Protein AF-A0A7U2I744-F1 (afdb_monomer)

Solvent-accessible surface area (backbone atoms only — not comparable to full-atom values): 8721 Å² total; per-residue (Å²): 137,86,78,82,80,76,87,71,80,80,84,83,91,76,86,83,91,86,74,99,55,99,74,47,62,50,58,22,52,76,66,68,34,60,69,60,46,65,70,56,68,96,82,76,64,58,94,69,30,63,62,49,52,42,53,37,48,50,48,26,38,76,68,37,34,29,69,57,41,44,51,42,48,75,70,63,52,71,59,82,50,38,71,35,99,47,69,86,40,93,86,32,41,33,54,60,35,46,17,29,64,67,67,14,58,57,28,42,53,43,45,51,75,71,66,57,80,58,86,93,44,59,24,65,59,36,13,56,75,69,66,35,65,68,54,43,47,58,52,65,77,73,110

Mean predicted aligned error: 11.61 Å

Secondary structure (DSSP, 8-state):
-PPPPP-PPPS---S-----SS--HHHHHHTT-HHHHHHS-TT---TTHHHHHHHHHHHHHHTT-HHHHHHHHHTT--TT--SSSSTTSTT---HHHHHHHTT-HHHHHHHHHTT---TTSSHHHHHHHTT-HHHHHHHHTT-

Radius of gyration: 18.54 Å; Cα contacts (8 Å, |Δi|>4): 159; chains: 1; bounding box: 66×26×39 Å

Sequence (143 aa):
MFLPHGNTPHPDYVGGIIGTQNNTIQQAAANDDLAKVCEFPDGRVDIDSRHQVKAVLYQAICDDSSTMVRLLLFRGADNSLRDGWDPDWPDSFTAVENAARLSARATMQELLAHGVNVEDSNAVYFAASESDAEMLKLLFDNT

Organism: Phaeosphaeria nodorum (strain SN15 / ATCC MYA-4574 / FGSC 10173) (NCBI:txid321614)

InterPro domains:
  IPR036770 Ankyrin repeat-containing domain superfamily [G3DSA:1.25.40.20] (19-143)
  IPR036770 Ankyrin repeat-containing domain superfamily [SSF48403] (22-142)

Foldseek 3Di:
DDDDDDPDPDDDPDDDPDDPDCQDLQSCLLVVVLVSVVPDDLPPQPPCNLLSLLNSLLSCLLVLVLVSNLSSVVSVNDQQDWNDPDSPPPPTFGSLLSNLLNVSPSNNLSCLVSPPDCPPHCSCVNNVVVVPPVSNVSVVVRD

pLDDT: mean 73.4, std 19.6, range [30.42, 95.44]

Nearest PDB structures (foldseek):
  8zq3-assembly1_B  TM=8.377E-01  e=9.996E-03  Homo sapiens
  4oav-assembly1_D  TM=6.569E-01  e=1.051E-01  Homo sapiens
  4oav-assembly1_B  TM=4.204E-01  e=1.222E-01  Homo sapiens
  6w2t-assembly1_1  TM=3.390E-01  e=9.051E+00  Oryctolagus cuniculus

Structure (mmCIF, N/CA/C/O backbone):
data_AF-A0A7U2I744-F1
#
_entry.id   AF-A0A7U2I744-F1
#
loop_
_atom_site.group_PDB
_atom_site.id
_atom_site.type_symbol
_atom_site.label_atom_id
_atom_site.label_alt_id
_atom_site.label_comp_id
_atom_site.label_asym_id
_atom_site.label_entity_id
_atom_site.label_seq_id
_atom_site.pdbx_PDB_ins_code
_atom_site.Cartn_x
_atom_site.Cartn_y
_atom_site.Cartn_z
_atom_site.occupancy
_atom_site.B_iso_or_equiv
_atom_site.auth_seq_id
_atom_site.auth_comp_id
_atom_site.auth_asym_id
_atom_site.auth_atom_id
_atom_site.pdbx_PDB_model_num
ATOM 1 N N . MET A 1 1 ? 50.870 -10.806 11.964 1.00 34.78 1 MET A N 1
ATOM 2 C CA . MET A 1 1 ? 51.284 -10.108 10.730 1.00 34.78 1 MET A CA 1
ATOM 3 C C . MET A 1 1 ? 50.139 -10.268 9.747 1.00 34.78 1 MET A C 1
ATOM 5 O O . MET A 1 1 ? 49.951 -11.354 9.222 1.00 34.78 1 MET A O 1
ATOM 9 N N . PHE A 1 2 ? 49.282 -9.251 9.664 1.00 37.22 2 PHE A N 1
ATOM 10 C CA . PHE A 1 2 ? 48.092 -9.245 8.813 1.00 37.22 2 PHE A CA 1
ATOM 11 C C . PHE A 1 2 ? 48.517 -8.980 7.364 1.00 37.22 2 PHE A C 1
ATOM 13 O O . PHE A 1 2 ? 49.246 -8.022 7.113 1.00 37.22 2 PHE A O 1
ATOM 20 N N . LEU A 1 3 ? 48.088 -9.828 6.431 1.00 40.38 3 LEU A N 1
ATOM 21 C CA . LEU A 1 3 ? 48.150 -9.540 4.998 1.00 40.38 3 LEU A CA 1
ATOM 22 C C . LEU A 1 3 ? 46.882 -8.750 4.621 1.00 40.38 3 LEU A C 1
ATOM 24 O O . LEU A 1 3 ? 45.801 -9.127 5.077 1.00 40.38 3 LEU A O 1
ATOM 28 N N . PRO A 1 4 ? 46.969 -7.670 3.826 1.00 41.06 4 PRO A N 1
ATOM 29 C CA . PRO A 1 4 ? 45.790 -6.948 3.372 1.00 41.06 4 PRO A CA 1
ATOM 30 C C . PRO A 1 4 ? 45.103 -7.756 2.265 1.00 41.06 4 PRO A C 1
ATOM 32 O O . PRO A 1 4 ? 45.709 -8.051 1.234 1.00 41.06 4 PRO A O 1
ATOM 35 N N . HIS A 1 5 ? 43.837 -8.124 2.470 1.00 40.50 5 HIS A N 1
ATOM 36 C CA . HIS A 1 5 ? 43.014 -8.665 1.395 1.00 40.50 5 HIS A CA 1
ATOM 37 C C . HIS A 1 5 ? 42.748 -7.553 0.381 1.00 40.50 5 HIS A C 1
ATOM 39 O O . HIS A 1 5 ? 42.194 -6.505 0.709 1.00 40.50 5 HIS A O 1
ATOM 45 N N . GLY A 1 6 ? 43.232 -7.779 -0.839 1.00 35.59 6 GLY A N 1
ATOM 46 C CA . GLY A 1 6 ? 43.092 -6.869 -1.959 1.00 35.59 6 GLY A CA 1
ATOM 47 C C . GLY A 1 6 ? 41.627 -6.580 -2.255 1.00 35.59 6 GLY A C 1
ATOM 48 O O . GLY A 1 6 ? 40.838 -7.485 -2.516 1.00 35.59 6 GLY A O 1
ATOM 49 N N . ASN A 1 7 ? 41.308 -5.290 -2.246 1.00 45.75 7 ASN A N 1
ATOM 50 C CA . ASN A 1 7 ? 40.171 -4.709 -2.933 1.00 45.75 7 ASN A CA 1
ATOM 51 C C . ASN A 1 7 ? 40.273 -5.086 -4.420 1.00 45.75 7 ASN A C 1
ATOM 53 O O . ASN A 1 7 ? 41.019 -4.460 -5.174 1.00 45.75 7 ASN A O 1
ATOM 57 N N . THR A 1 8 ? 39.597 -6.161 -4.820 1.00 39.91 8 THR A N 1
ATOM 58 C CA . THR A 1 8 ? 39.393 -6.476 -6.232 1.00 39.91 8 THR A CA 1
ATOM 59 C C . THR A 1 8 ? 38.152 -5.701 -6.674 1.00 39.91 8 THR A C 1
ATOM 61 O O . THR A 1 8 ? 37.081 -5.912 -6.107 1.00 39.91 8 THR A O 1
ATOM 64 N N . PRO A 1 9 ? 38.269 -4.744 -7.612 1.00 34.09 9 PRO A N 1
ATOM 65 C CA . PRO A 1 9 ? 37.098 -4.078 -8.156 1.00 34.09 9 PRO A CA 1
ATOM 66 C C . PRO A 1 9 ? 36.256 -5.123 -8.893 1.00 34.09 9 PRO A C 1
ATOM 68 O O . PRO A 1 9 ? 36.766 -5.826 -9.768 1.00 34.09 9 PRO A O 1
ATOM 71 N N . HIS A 1 10 ? 34.985 -5.245 -8.506 1.00 30.42 10 HIS A N 1
ATOM 72 C CA . HIS A 1 10 ? 34.015 -6.068 -9.220 1.00 30.42 10 HIS A CA 1
ATOM 73 C C . HIS A 1 10 ? 33.928 -5.561 -10.672 1.00 30.42 10 HIS A C 1
ATOM 75 O O . HIS A 1 10 ? 33.702 -4.363 -10.875 1.00 30.42 10 HIS A O 1
ATOM 81 N N . PRO A 1 11 ? 34.157 -6.419 -11.679 1.00 39.03 11 PRO A N 1
ATOM 82 C CA . PRO A 1 11 ? 34.083 -6.021 -13.075 1.00 39.03 11 PRO A CA 1
ATOM 83 C C . PRO A 1 11 ? 32.616 -5.838 -13.488 1.00 39.03 11 PRO A C 1
ATOM 85 O O . PRO A 1 11 ? 31.723 -6.426 -12.884 1.00 39.03 11 PRO A O 1
ATOM 88 N N . ASP A 1 12 ? 32.408 -5.013 -14.514 1.00 37.53 12 ASP A N 1
ATOM 89 C CA . ASP A 1 12 ? 31.157 -4.802 -15.268 1.00 37.53 12 ASP A CA 1
ATOM 90 C C . ASP A 1 12 ? 30.328 -3.542 -14.962 1.00 37.53 12 ASP A C 1
ATOM 92 O O . ASP A 1 12 ? 29.146 -3.472 -15.279 1.00 37.53 12 ASP A O 1
ATOM 96 N N . TYR A 1 13 ? 30.978 -2.460 -14.517 1.00 37.69 13 TYR A N 1
ATOM 97 C CA . TYR A 1 13 ? 30.453 -1.098 -14.724 1.00 37.69 13 TYR A CA 1
ATOM 98 C C . TYR A 1 13 ? 31.059 -0.460 -15.986 1.00 37.69 13 TYR A C 1
ATOM 100 O O . TYR A 1 13 ? 31.800 0.520 -15.931 1.00 37.69 13 TYR A O 1
ATOM 108 N N . VAL A 1 14 ? 30.775 -1.043 -17.153 1.00 40.06 14 VAL A N 1
ATOM 109 C CA . VAL A 1 14 ? 31.065 -0.432 -18.462 1.00 40.06 14 VAL A CA 1
ATOM 110 C C . VAL A 1 14 ? 29.893 -0.646 -19.414 1.00 40.06 14 VAL A C 1
ATOM 112 O O . VAL A 1 14 ? 29.835 -1.628 -20.143 1.00 40.06 14 VAL A O 1
ATOM 115 N N . GLY A 1 15 ? 28.965 0.314 -19.443 1.00 32.62 15 GLY A N 1
ATOM 116 C CA . GLY A 1 15 ? 27.965 0.377 -20.508 1.00 32.62 15 GLY A CA 1
ATOM 117 C C . GLY A 1 15 ? 26.716 1.188 -20.183 1.00 32.62 15 GLY A C 1
ATOM 118 O O . GLY A 1 15 ? 25.677 0.607 -19.915 1.00 32.62 15 GLY A O 1
ATOM 119 N N . GLY A 1 16 ? 26.796 2.521 -20.303 1.00 31.84 16 GLY A N 1
ATOM 120 C CA . GLY A 1 16 ? 25.614 3.327 -20.645 1.00 31.84 16 GLY A CA 1
ATOM 121 C C . GLY A 1 16 ? 25.177 4.407 -19.654 1.00 31.84 16 GLY A C 1
ATOM 122 O O . GLY A 1 16 ? 24.035 4.401 -19.214 1.00 31.84 16 GLY A O 1
ATOM 123 N N . ILE A 1 17 ? 26.019 5.408 -19.377 1.00 42.66 17 ILE A N 1
ATOM 124 C CA . ILE A 1 17 ? 25.509 6.719 -18.938 1.00 42.66 17 ILE A CA 1
ATOM 125 C C . ILE A 1 17 ? 25.399 7.608 -20.174 1.00 42.66 17 ILE A C 1
ATOM 127 O O . ILE A 1 17 ? 26.423 8.052 -20.678 1.00 42.66 17 ILE A O 1
ATOM 131 N N . ILE A 1 18 ? 24.175 7.851 -20.653 1.00 38.88 18 ILE A N 1
ATOM 132 C CA . ILE A 1 18 ? 23.614 9.204 -20.848 1.00 38.88 18 ILE A CA 1
ATOM 133 C C . ILE A 1 18 ? 22.152 9.103 -21.285 1.00 38.88 18 ILE A C 1
ATOM 135 O O . ILE A 1 18 ? 21.799 9.149 -22.460 1.00 38.88 18 ILE A O 1
ATOM 139 N N . GLY A 1 19 ? 21.301 9.003 -20.271 1.00 35.19 19 GLY A N 1
ATOM 140 C CA . GLY A 1 19 ? 19.869 9.230 -20.352 1.00 35.19 19 GLY A CA 1
ATOM 141 C C . GLY A 1 19 ? 19.370 9.854 -19.055 1.00 35.19 19 GLY A C 1
ATOM 142 O O . GLY A 1 19 ? 18.415 9.361 -18.477 1.00 35.19 19 GLY A O 1
ATOM 143 N N . THR A 1 20 ? 20.007 10.928 -18.575 1.00 41.31 20 THR A N 1
ATOM 144 C CA . THR A 1 20 ? 19.423 11.846 -17.576 1.00 41.31 20 THR A CA 1
ATOM 145 C C . THR A 1 20 ? 18.282 12.645 -18.216 1.00 41.31 20 THR A C 1
ATOM 147 O O . THR A 1 20 ? 18.318 13.871 -18.299 1.00 41.31 20 THR A O 1
ATOM 150 N N . GLN A 1 21 ? 17.305 11.945 -18.774 1.00 42.53 21 GLN A N 1
ATOM 151 C CA . GLN A 1 21 ? 16.084 12.532 -19.296 1.00 42.53 21 GLN A CA 1
ATOM 152 C C . GLN A 1 21 ? 14.979 12.134 -18.335 1.00 42.53 21 GLN A C 1
ATOM 154 O O . GLN A 1 21 ? 15.003 11.031 -17.800 1.00 42.53 21 GLN A O 1
ATOM 159 N N . ASN A 1 22 ? 14.037 13.042 -18.123 1.00 48.28 22 ASN A N 1
ATOM 160 C CA . ASN A 1 22 ? 12.932 12.967 -17.174 1.00 48.28 22 ASN A CA 1
ATOM 161 C C . ASN A 1 22 ? 11.922 11.811 -17.432 1.00 48.28 22 ASN A C 1
ATOM 163 O O . ASN A 1 22 ? 10.712 12.034 -17.448 1.00 48.28 22 ASN A O 1
ATOM 167 N N . ASN A 1 23 ? 12.381 10.599 -17.742 1.00 56.56 23 ASN A N 1
ATOM 168 C CA . ASN A 1 23 ? 11.638 9.531 -18.415 1.00 56.56 23 ASN A CA 1
ATOM 169 C C . ASN A 1 23 ? 11.805 8.171 -17.720 1.00 56.56 23 ASN A C 1
ATOM 171 O O . ASN A 1 23 ? 11.749 7.138 -18.380 1.00 56.56 23 ASN A O 1
ATOM 175 N N . THR A 1 24 ? 12.024 8.144 -16.407 1.00 70.00 24 THR A N 1
ATOM 176 C CA . THR A 1 24 ? 11.880 6.900 -15.639 1.00 70.00 24 THR A CA 1
ATOM 177 C C . THR A 1 24 ? 10.425 6.733 -15.205 1.00 70.00 24 THR A C 1
ATOM 179 O O . THR A 1 24 ? 9.719 7.720 -14.980 1.00 70.00 24 THR A O 1
ATOM 182 N N . ILE A 1 25 ? 9.972 5.487 -15.049 1.00 70.44 25 ILE A N 1
ATOM 183 C CA . ILE A 1 25 ? 8.636 5.196 -14.510 1.00 70.44 25 ILE A CA 1
ATOM 184 C C . ILE A 1 25 ? 8.457 5.780 -13.097 1.00 70.44 25 ILE A C 1
ATOM 186 O O . ILE A 1 25 ? 7.374 6.237 -12.760 1.00 70.44 25 ILE A O 1
ATOM 190 N N . GLN A 1 26 ? 9.538 5.866 -12.309 1.00 68.31 26 GLN A N 1
ATOM 191 C CA . GLN A 1 26 ? 9.535 6.477 -10.977 1.00 68.31 26 GLN A CA 1
ATOM 192 C C . GLN A 1 26 ? 9.209 7.964 -11.017 1.00 68.31 26 GLN A C 1
ATOM 194 O O . GLN A 1 26 ? 8.392 8.422 -10.230 1.00 68.31 26 GLN A O 1
ATOM 199 N N . GLN A 1 27 ? 9.815 8.722 -11.930 1.00 69.44 27 GLN A N 1
ATOM 200 C CA . GLN A 1 27 ? 9.521 10.147 -12.026 1.00 69.44 27 GLN A CA 1
ATOM 201 C C . GLN A 1 27 ? 8.124 10.400 -12.596 1.00 69.44 27 GLN A C 1
ATOM 203 O O . GLN A 1 27 ? 7.463 11.340 -12.174 1.00 69.44 27 GLN A O 1
ATOM 208 N N . ALA A 1 28 ? 7.662 9.559 -13.527 1.00 73.69 28 ALA A N 1
ATOM 209 C CA . ALA A 1 28 ? 6.280 9.607 -13.992 1.00 73.69 28 ALA A CA 1
ATOM 210 C C . ALA A 1 28 ? 5.306 9.352 -12.831 1.00 73.69 28 ALA A C 1
ATOM 212 O O . ALA A 1 28 ? 4.404 10.150 -12.613 1.00 73.69 28 ALA A O 1
ATOM 213 N N . ALA A 1 29 ? 5.544 8.314 -12.028 1.00 71.12 29 ALA A N 1
ATOM 214 C CA . ALA A 1 29 ? 4.705 7.996 -10.881 1.00 71.12 29 ALA A CA 1
ATOM 215 C C . ALA A 1 29 ? 4.760 9.054 -9.768 1.00 71.12 29 ALA A C 1
ATOM 217 O O . ALA A 1 29 ? 3.719 9.439 -9.256 1.00 71.12 29 ALA A O 1
ATOM 218 N N . ALA A 1 30 ? 5.945 9.585 -9.451 1.00 67.88 30 ALA A N 1
ATOM 219 C CA . ALA A 1 30 ? 6.113 10.671 -8.480 1.00 67.88 30 ALA A CA 1
ATOM 220 C C . ALA A 1 30 ? 5.433 11.981 -8.921 1.00 67.88 30 ALA A C 1
ATOM 222 O O . ALA A 1 30 ? 5.118 12.827 -8.092 1.00 67.88 30 ALA A O 1
ATOM 223 N N . ASN A 1 31 ? 5.210 12.154 -10.226 1.00 75.81 31 ASN A N 1
ATOM 224 C CA . ASN A 1 31 ? 4.449 13.271 -10.783 1.00 75.81 31 ASN A CA 1
ATOM 225 C C . ASN A 1 31 ? 2.959 12.936 -10.986 1.00 75.81 31 ASN A C 1
ATOM 227 O O . ASN A 1 31 ? 2.249 13.746 -11.580 1.00 75.81 31 ASN A O 1
ATOM 231 N N . ASP A 1 32 ? 2.508 11.750 -10.562 1.00 74.62 32 ASP A N 1
ATOM 232 C CA . ASP A 1 32 ? 1.174 11.195 -10.829 1.00 74.62 32 ASP A CA 1
ATOM 233 C C . ASP A 1 32 ? 0.801 11.185 -12.333 1.00 74.62 32 ASP A C 1
ATOM 235 O O . ASP A 1 32 ? -0.357 11.281 -12.739 1.00 74.62 32 ASP A O 1
ATOM 239 N N . ASP A 1 33 ? 1.809 11.066 -13.203 1.00 79.12 33 ASP A N 1
ATOM 240 C CA . ASP A 1 33 ? 1.671 11.071 -14.660 1.00 79.12 33 ASP A CA 1
ATOM 241 C C . ASP A 1 33 ? 1.292 9.672 -15.168 1.00 79.12 33 ASP A C 1
ATOM 243 O O . ASP A 1 33 ? 2.103 8.916 -15.717 1.00 79.12 33 ASP A O 1
ATOM 247 N N . LEU A 1 34 ? 0.023 9.319 -14.957 1.00 75.31 34 LEU A N 1
ATOM 248 C CA . LEU A 1 34 ? -0.569 8.032 -15.341 1.00 75.31 34 LEU A CA 1
ATOM 249 C C . LEU A 1 34 ? -0.382 7.718 -16.831 1.00 75.31 34 LEU A C 1
ATOM 251 O O . LEU A 1 34 ? -0.137 6.566 -17.198 1.00 75.31 34 LEU A O 1
ATOM 255 N N . ALA A 1 35 ? -0.497 8.733 -17.694 1.00 75.25 35 ALA A N 1
ATOM 256 C CA . ALA A 1 35 ? -0.359 8.577 -19.139 1.00 75.25 35 ALA A CA 1
ATOM 257 C C . ALA A 1 35 ? 1.056 8.118 -19.488 1.00 75.25 35 ALA A C 1
ATOM 259 O O . ALA A 1 35 ? 1.236 7.140 -20.214 1.00 75.25 35 ALA A O 1
ATOM 260 N N . LYS A 1 36 ? 2.055 8.759 -18.883 1.00 72.38 36 LYS A N 1
ATOM 261 C CA . LYS A 1 36 ? 3.453 8.401 -19.078 1.00 72.38 36 LYS A CA 1
ATOM 262 C C . LYS A 1 36 ? 3.795 7.046 -18.471 1.00 72.38 36 LYS A C 1
ATOM 264 O O . LYS A 1 36 ? 4.507 6.279 -19.109 1.00 72.38 36 LYS A O 1
ATOM 269 N N . VAL A 1 37 ? 3.240 6.693 -17.306 1.00 69.44 37 VAL A N 1
ATOM 270 C CA . VAL A 1 37 ? 3.357 5.330 -16.746 1.00 69.44 37 VAL A CA 1
ATOM 271 C C . VAL A 1 37 ? 2.792 4.286 -17.720 1.00 69.44 37 VAL A C 1
ATOM 273 O O . VAL A 1 37 ? 3.380 3.218 -17.881 1.00 69.44 37 VAL A O 1
ATOM 276 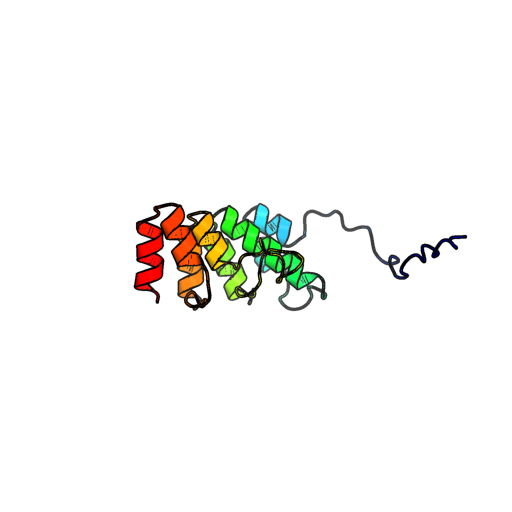N N . CYS A 1 38 ? 1.709 4.605 -18.437 1.00 67.69 38 CYS A N 1
ATOM 277 C CA . CYS A 1 38 ? 1.107 3.698 -19.414 1.00 67.69 38 CYS A CA 1
ATOM 278 C C . CYS A 1 38 ? 1.930 3.493 -20.697 1.00 67.69 38 CYS A C 1
ATOM 280 O O . CYS A 1 38 ? 1.769 2.455 -21.347 1.00 67.69 38 CYS A O 1
ATOM 282 N N . GLU A 1 39 ? 2.776 4.451 -21.075 1.00 70.94 39 GLU A N 1
ATOM 283 C CA . GLU A 1 39 ? 3.621 4.374 -22.274 1.00 70.94 39 GLU A CA 1
ATOM 284 C C . GLU A 1 39 ? 4.806 3.406 -22.114 1.00 70.94 39 GLU A C 1
ATOM 286 O O . GLU A 1 39 ? 5.373 2.957 -23.116 1.00 70.94 39 GLU A O 1
ATOM 291 N N . PHE A 1 40 ? 5.174 3.035 -20.881 1.00 64.75 40 PHE A N 1
ATOM 292 C CA . PHE A 1 40 ? 6.243 2.065 -20.646 1.00 64.75 40 PHE A CA 1
ATOM 293 C C . PHE A 1 40 ? 5.766 0.627 -20.957 1.00 64.75 40 PHE A C 1
ATOM 295 O O . PHE A 1 40 ? 4.719 0.201 -20.463 1.00 64.75 40 PHE A O 1
ATOM 302 N N . PRO A 1 41 ? 6.504 -0.146 -21.782 1.00 59.69 41 PRO A N 1
ATOM 303 C CA . PRO A 1 41 ? 6.125 -1.512 -22.141 1.00 59.69 41 PRO A CA 1
ATOM 304 C C . PRO A 1 41 ? 6.393 -2.520 -21.010 1.00 59.69 41 PRO A C 1
ATOM 306 O O . PRO A 1 41 ? 7.493 -2.553 -20.455 1.00 59.69 41 PRO A O 1
ATOM 309 N N . ASP A 1 42 ? 5.431 -3.422 -20.783 1.00 54.69 42 ASP A N 1
ATOM 310 C CA . ASP A 1 42 ? 5.348 -4.409 -19.680 1.00 54.69 42 ASP A CA 1
ATOM 311 C C . ASP A 1 42 ? 6.479 -5.464 -19.613 1.00 54.69 42 ASP A C 1
ATOM 313 O O . ASP A 1 42 ? 6.439 -6.376 -18.796 1.00 54.69 42 ASP A O 1
ATOM 317 N N . GLY A 1 43 ? 7.509 -5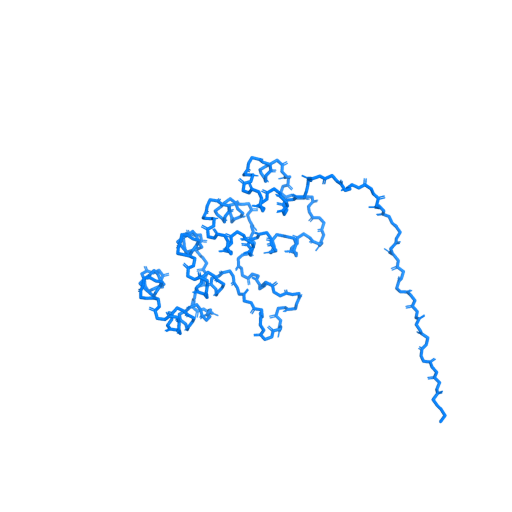.377 -20.463 1.00 46.34 43 GLY A N 1
ATOM 318 C CA . GLY A 1 43 ? 8.511 -6.441 -20.624 1.00 46.34 43 GLY A CA 1
ATOM 319 C C . GLY A 1 43 ? 9.936 -5.994 -20.951 1.00 46.34 43 GLY A C 1
ATOM 320 O O . GLY A 1 43 ? 10.740 -6.817 -21.382 1.00 46.34 43 GLY A O 1
ATOM 321 N N . ARG A 1 44 ? 10.277 -4.710 -20.789 1.00 41.34 44 ARG A N 1
ATOM 322 C CA 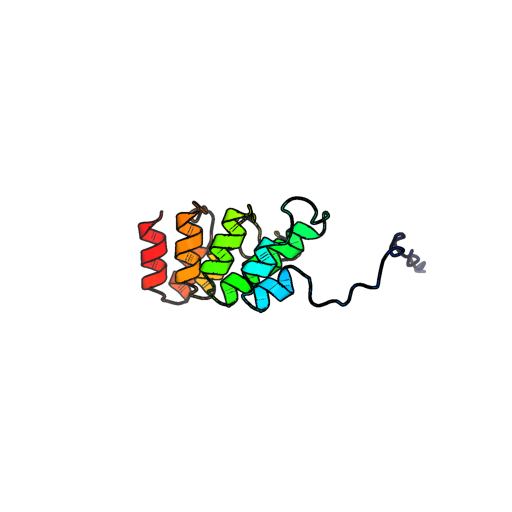. ARG A 1 44 ? 11.649 -4.190 -21.003 1.00 41.34 44 ARG A CA 1
ATOM 323 C C . ARG A 1 44 ? 12.239 -3.502 -19.779 1.00 41.34 44 ARG A C 1
ATOM 325 O O . ARG A 1 44 ? 13.131 -2.669 -19.909 1.00 41.34 44 ARG A O 1
ATOM 332 N N . VAL A 1 45 ? 11.757 -3.841 -18.595 1.00 47.38 45 VAL A N 1
ATOM 333 C CA . VAL A 1 45 ? 12.404 -3.397 -17.369 1.00 47.38 45 VAL A CA 1
ATOM 334 C C . VAL A 1 45 ? 13.324 -4.560 -16.966 1.00 47.38 45 VAL A C 1
ATOM 336 O O . VAL A 1 45 ? 12.877 -5.590 -16.459 1.00 47.38 45 VAL A O 1
ATOM 339 N N . ASP A 1 46 ? 14.600 -4.425 -17.340 1.00 39.81 46 ASP A N 1
ATOM 340 C CA . ASP A 1 46 ? 15.722 -5.325 -17.022 1.00 39.81 46 ASP A CA 1
ATOM 341 C C . ASP A 1 46 ? 15.801 -5.590 -15.513 1.00 39.81 46 ASP A C 1
ATOM 343 O O . ASP A 1 46 ? 15.280 -4.785 -14.766 1.00 39.81 46 ASP A O 1
ATOM 347 N N . ILE A 1 47 ? 16.428 -6.674 -15.059 1.00 37.78 47 ILE A N 1
ATOM 348 C CA . ILE A 1 47 ? 16.355 -7.323 -13.728 1.00 37.78 47 ILE A CA 1
ATOM 349 C C . ILE A 1 47 ? 16.501 -6.408 -12.475 1.00 37.78 47 ILE A C 1
ATOM 351 O O . ILE A 1 47 ? 16.159 -6.829 -11.369 1.00 37.78 47 ILE A O 1
ATOM 355 N N . ASP A 1 48 ? 16.903 -5.150 -12.671 1.00 48.03 48 ASP A N 1
ATOM 356 C CA . ASP A 1 48 ? 16.807 -3.969 -11.785 1.00 48.03 48 ASP A CA 1
ATOM 357 C C . ASP A 1 48 ? 15.360 -3.403 -11.637 1.00 48.03 48 ASP A C 1
ATOM 359 O O . ASP A 1 48 ? 15.051 -2.486 -10.875 1.00 48.03 48 ASP A O 1
ATOM 363 N N . SER A 1 49 ? 14.423 -3.976 -12.382 1.00 55.75 49 SER A N 1
ATOM 364 C CA . SER A 1 49 ? 13.036 -3.568 -12.575 1.00 55.75 49 SER A CA 1
ATOM 365 C C . SER A 1 49 ? 12.129 -3.863 -11.417 1.00 55.75 49 SER A C 1
ATOM 367 O O . SER A 1 49 ? 11.221 -3.088 -11.132 1.00 55.75 49 SER A O 1
ATOM 369 N N . ARG A 1 50 ? 12.372 -4.978 -10.731 1.00 55.41 50 ARG A N 1
ATOM 370 C CA . ARG A 1 50 ? 11.618 -5.321 -9.529 1.00 55.41 50 ARG A CA 1
ATOM 371 C C . ARG A 1 50 ? 11.882 -4.299 -8.433 1.00 55.41 50 ARG A C 1
ATOM 373 O O . ARG A 1 50 ? 10.930 -3.863 -7.804 1.00 55.41 50 ARG A O 1
ATOM 380 N N . HIS A 1 51 ? 13.126 -3.846 -8.256 1.00 61.97 51 HIS A N 1
ATOM 381 C CA . HIS A 1 51 ? 13.430 -2.760 -7.318 1.00 61.97 51 HIS A CA 1
ATOM 382 C C . HIS A 1 51 ? 12.781 -1.436 -7.7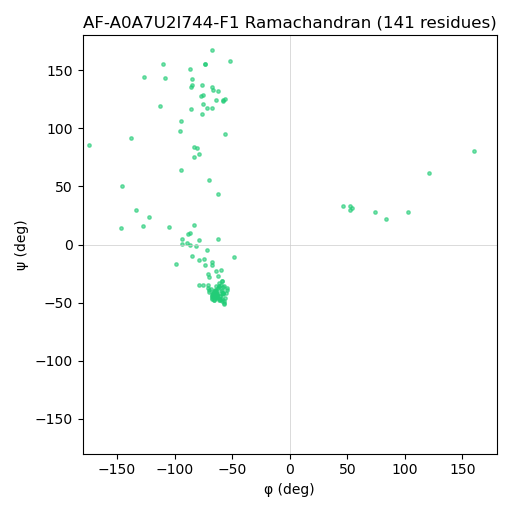37 1.00 61.97 51 HIS A C 1
ATOM 384 O O . HIS A 1 51 ? 12.217 -0.748 -6.890 1.00 61.97 51 HIS A O 1
ATOM 390 N N . GLN A 1 52 ? 12.780 -1.108 -9.033 1.00 65.19 52 GLN A N 1
ATOM 391 C CA . GLN A 1 52 ? 12.124 0.108 -9.525 1.00 65.19 52 GLN A CA 1
ATOM 392 C C . GLN A 1 52 ? 10.602 0.072 -9.338 1.00 65.19 52 GLN A C 1
ATOM 394 O O . GLN A 1 52 ? 10.036 1.022 -8.808 1.00 65.19 52 GLN A O 1
ATOM 399 N N . VAL A 1 53 ? 9.934 -1.023 -9.708 1.00 66.94 53 VAL A N 1
ATOM 400 C CA . VAL A 1 53 ? 8.478 -1.181 -9.549 1.00 66.94 53 VAL A CA 1
ATOM 401 C C . VAL A 1 53 ? 8.082 -1.193 -8.070 1.00 66.94 53 VAL A C 1
ATOM 403 O O . VAL A 1 53 ? 7.099 -0.548 -7.714 1.00 66.9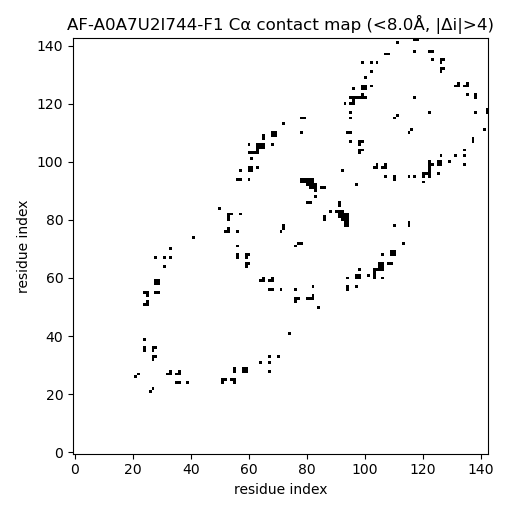4 53 VAL A O 1
ATOM 406 N N . LYS A 1 54 ? 8.871 -1.832 -7.193 1.00 72.81 54 LYS A N 1
ATOM 407 C CA . LYS A 1 54 ? 8.691 -1.741 -5.732 1.00 72.81 54 LYS A CA 1
ATOM 408 C C . LYS A 1 54 ? 8.753 -0.299 -5.240 1.00 72.81 54 LYS A C 1
ATOM 410 O O . LYS A 1 54 ? 7.855 0.136 -4.532 1.00 72.81 54 LYS A O 1
ATOM 415 N N . ALA A 1 55 ? 9.799 0.437 -5.621 1.00 76.44 55 ALA A N 1
ATOM 416 C CA . ALA A 1 55 ? 9.985 1.824 -5.200 1.00 76.44 55 ALA A CA 1
ATOM 417 C C . ALA A 1 55 ? 8.843 2.725 -5.695 1.00 76.44 55 ALA A C 1
ATOM 419 O O . ALA A 1 55 ? 8.396 3.614 -4.975 1.00 76.44 55 ALA A O 1
ATOM 420 N N . VAL A 1 56 ? 8.347 2.468 -6.906 1.00 80.69 56 VAL A N 1
ATOM 421 C CA . VAL A 1 56 ? 7.214 3.182 -7.503 1.00 80.69 56 VAL A CA 1
ATOM 422 C C . VAL A 1 56 ? 5.904 2.880 -6.767 1.00 80.69 56 VAL A C 1
ATOM 424 O O . VAL A 1 56 ? 5.174 3.808 -6.428 1.00 80.69 56 VAL A O 1
ATOM 427 N N . LEU A 1 57 ? 5.617 1.605 -6.484 1.00 83.75 57 LEU A N 1
ATOM 428 C CA . LEU A 1 57 ? 4.431 1.204 -5.724 1.00 83.75 57 LEU A CA 1
ATOM 429 C C . LEU A 1 57 ? 4.474 1.758 -4.296 1.00 83.75 57 LEU A C 1
ATOM 431 O O . LEU A 1 57 ? 3.479 2.296 -3.825 1.00 83.75 57 LEU A O 1
ATOM 435 N N . TYR A 1 58 ? 5.632 1.687 -3.637 1.00 84.81 58 TYR A N 1
ATOM 436 C CA . TYR A 1 58 ? 5.841 2.267 -2.313 1.00 84.81 58 TYR A CA 1
ATOM 437 C C . TYR A 1 58 ? 5.588 3.778 -2.299 1.00 84.81 58 TYR A C 1
ATOM 439 O O . TYR A 1 58 ? 4.850 4.261 -1.448 1.00 84.81 58 TYR A O 1
ATOM 447 N N . GLN A 1 59 ? 6.137 4.523 -3.264 1.00 85.69 59 GLN A N 1
ATOM 448 C CA . GLN A 1 59 ? 5.893 5.963 -3.365 1.00 85.69 59 GLN A CA 1
ATOM 449 C C . GLN A 1 59 ? 4.401 6.269 -3.559 1.00 85.69 59 GLN A C 1
ATOM 451 O O . GLN A 1 59 ? 3.861 7.121 -2.864 1.00 85.69 59 GLN A O 1
ATOM 456 N N . ALA A 1 60 ? 3.713 5.523 -4.429 1.00 88.50 60 ALA A N 1
ATOM 457 C CA . ALA A 1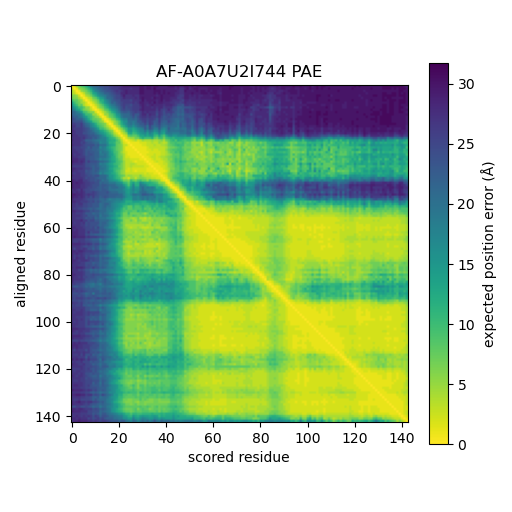 60 ? 2.276 5.690 -4.636 1.00 88.50 60 ALA A CA 1
ATOM 458 C C . ALA A 1 60 ? 1.455 5.427 -3.356 1.00 88.50 60 ALA A C 1
ATOM 460 O O . ALA A 1 60 ? 0.470 6.122 -3.121 1.00 88.50 60 ALA A O 1
ATOM 461 N N . ILE A 1 61 ? 1.877 4.472 -2.516 1.00 90.12 61 ILE A N 1
ATOM 462 C CA . ILE A 1 61 ? 1.277 4.220 -1.194 1.00 90.12 61 ILE A CA 1
ATOM 463 C C . ILE A 1 61 ? 1.545 5.389 -0.237 1.00 90.12 61 ILE A C 1
ATOM 465 O O . ILE A 1 61 ? 0.625 5.830 0.449 1.00 90.12 61 ILE A O 1
ATOM 469 N N . CYS A 1 62 ? 2.775 5.914 -0.204 1.00 88.25 62 CYS A N 1
ATOM 470 C CA . CYS A 1 62 ? 3.124 7.100 0.589 1.00 88.25 62 CYS A CA 1
ATOM 471 C C . CYS A 1 62 ? 2.268 8.319 0.238 1.00 88.25 62 CYS A C 1
ATOM 473 O O . CYS A 1 62 ? 1.912 9.089 1.128 1.00 88.25 62 CYS A O 1
ATOM 475 N N . ASP A 1 63 ? 1.916 8.464 -1.037 1.00 89.12 63 ASP A N 1
ATOM 476 C CA . ASP A 1 63 ? 1.097 9.567 -1.538 1.00 89.12 63 ASP A CA 1
ATOM 477 C C . ASP A 1 63 ? -0.421 9.288 -1.430 1.00 89.12 63 ASP A C 1
ATOM 479 O O . ASP A 1 63 ? -1.230 10.125 -1.827 1.00 89.12 63 ASP A O 1
ATOM 483 N N . ASP A 1 64 ? -0.817 8.114 -0.916 1.00 92.38 64 ASP A N 1
ATOM 484 C CA . ASP A 1 64 ? -2.178 7.551 -0.950 1.00 92.38 64 ASP A CA 1
ATOM 485 C C . ASP A 1 64 ? -2.848 7.645 -2.342 1.00 92.38 64 ASP A C 1
ATOM 487 O O . ASP A 1 64 ? -4.065 7.821 -2.473 1.00 92.38 64 ASP A O 1
ATOM 491 N N . SER A 1 65 ? -2.050 7.539 -3.414 1.00 93.25 65 SER A N 1
ATOM 492 C CA . SER A 1 65 ? -2.528 7.628 -4.798 1.00 93.25 65 SER A CA 1
ATOM 493 C C . SER A 1 65 ? -3.125 6.294 -5.244 1.00 93.25 65 SER A C 1
ATOM 495 O O . SER A 1 65 ? -2.491 5.479 -5.923 1.00 93.25 65 SER A O 1
ATOM 497 N N . SER A 1 66 ? -4.394 6.079 -4.896 1.00 91.88 66 SER A N 1
ATOM 498 C CA . SER A 1 66 ? -5.159 4.885 -5.283 1.00 91.88 66 SER A CA 1
ATOM 499 C C . SER A 1 66 ? -5.163 4.640 -6.796 1.00 91.88 66 SER A C 1
ATOM 501 O O . SER A 1 66 ? -5.048 3.500 -7.243 1.00 91.88 66 SER A O 1
ATOM 503 N N . THR A 1 67 ? -5.221 5.699 -7.608 1.00 91.12 67 THR A N 1
ATOM 504 C CA . THR A 1 67 ? -5.219 5.574 -9.075 1.00 91.12 67 THR A CA 1
ATOM 505 C C . THR A 1 67 ? -3.887 5.032 -9.591 1.00 91.12 67 THR A C 1
ATOM 507 O O . THR A 1 67 ? -3.876 4.145 -10.448 1.00 91.12 67 THR A O 1
ATOM 510 N N . MET A 1 68 ? -2.767 5.521 -9.049 1.00 86.69 68 MET A N 1
ATOM 511 C CA . MET A 1 68 ? -1.438 5.034 -9.412 1.00 86.69 68 MET A CA 1
ATOM 512 C C . MET A 1 68 ? -1.232 3.596 -8.930 1.00 86.69 68 MET A C 1
ATOM 514 O O . MET A 1 68 ? -0.786 2.751 -9.702 1.00 86.69 68 MET A O 1
ATOM 518 N N . VAL A 1 69 ? -1.634 3.282 -7.695 1.00 88.94 69 VAL A N 1
ATOM 519 C CA . VAL A 1 69 ? -1.585 1.917 -7.147 1.00 88.94 69 VAL A CA 1
ATOM 520 C C . VAL A 1 69 ? -2.383 0.953 -8.021 1.00 88.94 69 VAL A C 1
ATOM 522 O O . VAL A 1 69 ? -1.843 -0.059 -8.463 1.00 88.94 69 VAL A O 1
ATOM 525 N N . ARG A 1 70 ? -3.634 1.288 -8.352 1.00 89.44 70 ARG A N 1
ATOM 526 C CA . ARG A 1 70 ? -4.486 0.492 -9.247 1.00 89.44 70 ARG A CA 1
ATOM 527 C C . ARG A 1 70 ? -3.820 0.267 -10.603 1.00 89.44 70 ARG A C 1
ATOM 529 O O . ARG A 1 70 ? -3.822 -0.857 -11.103 1.00 89.44 70 ARG A O 1
ATOM 536 N N . LEU A 1 71 ? -3.244 1.313 -11.201 1.00 84.81 71 LEU A N 1
ATOM 537 C CA . LEU A 1 71 ? -2.543 1.205 -12.481 1.00 84.81 71 LEU A CA 1
ATOM 538 C C . LEU A 1 71 ? -1.353 0.241 -12.385 1.00 84.81 71 LEU A C 1
ATOM 540 O O . LEU A 1 71 ? -1.204 -0.632 -13.238 1.00 84.81 71 LEU A O 1
ATOM 544 N N . LEU A 1 72 ? -0.534 0.365 -11.342 1.00 84.06 72 LEU A N 1
ATOM 545 C CA . LEU A 1 72 ? 0.633 -0.491 -11.126 1.00 84.06 72 LEU A CA 1
ATOM 546 C C . LEU A 1 72 ? 0.226 -1.952 -10.896 1.00 84.06 72 LEU A C 1
ATOM 548 O O . LEU A 1 72 ? 0.791 -2.847 -11.524 1.00 84.06 72 LEU A O 1
ATOM 552 N N . LEU A 1 73 ? -0.787 -2.202 -10.064 1.00 82.81 73 LEU A N 1
ATOM 553 C CA . LEU A 1 73 ? -1.314 -3.548 -9.813 1.00 82.81 73 LEU A CA 1
ATOM 554 C C . LEU A 1 73 ? -1.908 -4.168 -11.084 1.00 82.81 73 LEU A C 1
ATOM 556 O O . LEU A 1 73 ? -1.647 -5.333 -11.379 1.00 82.81 73 LEU A O 1
ATOM 560 N N . PHE A 1 74 ? -2.648 -3.393 -11.885 1.00 82.88 74 PHE A N 1
ATOM 561 C CA . PHE A 1 74 ? -3.175 -3.846 -13.178 1.00 82.88 74 PHE A CA 1
ATOM 562 C C . PHE A 1 74 ? -2.062 -4.230 -14.164 1.00 82.88 74 PHE A C 1
ATOM 564 O O . PHE A 1 74 ? -2.221 -5.158 -14.955 1.00 82.88 74 PHE A O 1
ATOM 571 N N . ARG A 1 75 ? -0.916 -3.547 -14.092 1.00 75.31 75 ARG A N 1
ATOM 572 C CA . ARG A 1 75 ? 0.291 -3.842 -14.878 1.00 75.31 75 ARG A CA 1
ATOM 573 C C . ARG A 1 75 ? 1.114 -5.013 -14.324 1.00 75.31 75 ARG A C 1
ATOM 575 O O . ARG A 1 75 ? 2.170 -5.323 -14.867 1.00 75.31 75 ARG A O 1
ATOM 582 N N . GLY A 1 76 ? 0.633 -5.685 -13.278 1.00 75.50 76 GLY A N 1
ATOM 583 C CA . GLY A 1 76 ? 1.284 -6.854 -12.692 1.00 75.50 76 GLY A CA 1
ATOM 584 C C . GLY A 1 76 ? 2.379 -6.516 -11.684 1.00 75.50 76 GLY A C 1
ATOM 585 O O . GLY A 1 76 ? 3.255 -7.349 -11.454 1.00 75.50 76 GLY A O 1
ATOM 586 N N . ALA A 1 77 ? 2.361 -5.316 -11.089 1.00 77.44 77 ALA A N 1
ATOM 587 C CA . ALA A 1 77 ? 3.228 -5.020 -9.955 1.00 77.44 77 ALA A CA 1
ATOM 588 C C . ALA A 1 77 ? 2.983 -6.040 -8.833 1.00 77.44 77 ALA A C 1
ATOM 590 O O . ALA A 1 77 ? 1.854 -6.237 -8.383 1.00 77.44 77 ALA A O 1
ATOM 591 N N . ASP A 1 78 ? 4.056 -6.690 -8.392 1.00 75.38 78 ASP A N 1
ATOM 592 C CA . ASP A 1 78 ? 4.002 -7.686 -7.330 1.00 75.38 78 ASP A CA 1
ATOM 593 C C . ASP A 1 78 ? 3.868 -6.984 -5.969 1.00 75.38 78 ASP A C 1
ATOM 595 O O . ASP A 1 78 ? 4.762 -6.270 -5.511 1.00 75.38 78 ASP A O 1
ATOM 599 N N . ASN A 1 79 ? 2.706 -7.175 -5.351 1.00 74.50 79 ASN A N 1
ATOM 600 C CA . ASN A 1 79 ? 2.299 -6.570 -4.083 1.00 74.50 79 ASN A CA 1
ATOM 601 C C . ASN A 1 79 ? 2.789 -7.340 -2.843 1.00 74.50 79 ASN A C 1
ATOM 603 O O . ASN A 1 79 ? 2.703 -6.816 -1.730 1.00 74.50 79 ASN A O 1
ATOM 607 N N . SER A 1 80 ? 3.328 -8.549 -3.032 1.00 75.25 80 SER A N 1
ATOM 608 C CA . SER A 1 80 ? 3.937 -9.349 -1.962 1.00 75.25 80 SER A CA 1
ATOM 609 C C . SER A 1 80 ? 5.347 -8.870 -1.617 1.00 75.25 80 SER A C 1
ATOM 611 O O . SER A 1 80 ? 5.926 -9.235 -0.591 1.00 75.25 80 SER A O 1
ATOM 613 N N . LEU A 1 81 ? 5.911 -8.027 -2.482 1.00 71.25 81 LEU A N 1
ATOM 614 C CA . LEU A 1 81 ? 7.247 -7.502 -2.330 1.00 71.25 81 LEU A CA 1
ATOM 615 C C . LEU A 1 81 ? 7.344 -6.561 -1.133 1.00 71.25 81 LEU A C 1
ATOM 617 O O . LEU A 1 81 ? 6.533 -5.654 -0.953 1.00 71.25 81 LEU A O 1
ATOM 621 N N . ARG A 1 82 ? 8.414 -6.750 -0.361 1.00 78.44 82 ARG A N 1
ATOM 622 C CA . ARG A 1 82 ? 8.792 -5.830 0.706 1.00 78.44 82 ARG A CA 1
ATOM 623 C C . ARG A 1 82 ? 9.623 -4.668 0.145 1.00 78.44 82 ARG A C 1
ATOM 625 O O . ARG A 1 82 ? 10.410 -4.875 -0.791 1.00 78.44 82 ARG A O 1
ATOM 632 N N . ASP A 1 83 ? 9.404 -3.474 0.690 1.00 73.00 83 ASP A N 1
ATOM 633 C CA . ASP A 1 83 ? 9.987 -2.176 0.291 1.00 73.00 83 ASP A CA 1
ATOM 634 C C . ASP A 1 83 ? 11.505 -2.032 0.546 1.00 73.00 83 ASP A C 1
ATOM 636 O O . ASP A 1 83 ? 12.154 -1.159 -0.032 1.00 73.00 83 ASP A O 1
ATOM 640 N N . GLY A 1 84 ? 12.092 -2.916 1.353 1.00 66.88 84 GLY A N 1
ATOM 641 C CA . GLY A 1 84 ? 13.526 -2.973 1.630 1.00 66.88 84 GLY A CA 1
ATOM 642 C C . GLY A 1 84 ? 14.375 -3.531 0.479 1.00 66.88 84 GLY A C 1
ATOM 643 O O . GLY A 1 84 ? 13.919 -4.321 -0.354 1.00 66.88 84 GLY A O 1
ATOM 644 N N . TRP A 1 85 ? 15.657 -3.140 0.457 1.00 63.97 85 TRP A N 1
ATOM 645 C CA . TRP A 1 85 ? 16.671 -3.746 -0.423 1.00 63.97 85 TRP A CA 1
ATOM 646 C C . TRP A 1 85 ? 16.854 -5.239 -0.123 1.00 63.97 85 TRP A C 1
ATOM 648 O O . TRP A 1 85 ? 17.021 -6.042 -1.038 1.00 63.97 85 TRP A O 1
ATOM 658 N N . ASP A 1 86 ? 16.769 -5.592 1.159 1.00 65.69 86 ASP A N 1
ATOM 659 C CA . ASP A 1 86 ? 16.769 -6.957 1.662 1.00 65.69 86 ASP A CA 1
ATOM 660 C C . ASP A 1 86 ? 15.378 -7.260 2.259 1.00 65.69 86 ASP A C 1
ATOM 662 O O . ASP A 1 86 ? 14.952 -6.548 3.172 1.00 65.69 86 ASP A O 1
ATOM 666 N N . PRO A 1 87 ? 14.633 -8.250 1.732 1.00 63.41 87 PRO A N 1
ATOM 667 C CA . PRO A 1 87 ? 13.323 -8.632 2.259 1.00 63.41 87 PRO A CA 1
ATOM 668 C C . PRO A 1 87 ? 13.386 -9.270 3.655 1.00 63.41 87 PRO A C 1
ATOM 670 O O . PRO A 1 87 ? 12.361 -9.323 4.331 1.00 63.41 87 PRO A O 1
ATOM 673 N N . ASP A 1 88 ? 14.555 -9.736 4.095 1.00 67.81 88 ASP A N 1
ATOM 674 C CA . ASP A 1 88 ? 14.760 -10.247 5.453 1.00 67.81 88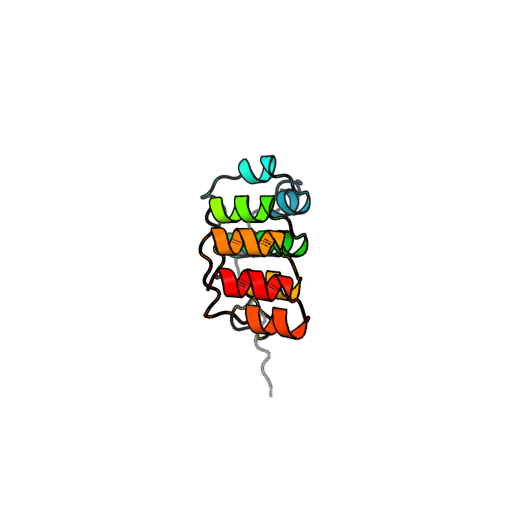 ASP A CA 1
ATOM 675 C C . ASP A 1 88 ? 15.178 -9.126 6.424 1.00 67.81 88 ASP A C 1
ATOM 677 O O . ASP A 1 88 ? 15.402 -9.368 7.615 1.00 67.81 88 ASP A O 1
ATOM 681 N N . TRP A 1 89 ? 15.275 -7.878 5.940 1.00 74.31 89 TRP A N 1
ATOM 682 C CA . TRP A 1 89 ? 15.556 -6.734 6.795 1.00 74.31 89 TRP A CA 1
ATOM 683 C C . TRP A 1 89 ? 14.382 -6.494 7.758 1.00 74.31 89 TRP A C 1
ATOM 685 O O . TRP A 1 89 ? 13.232 -6.434 7.317 1.00 74.31 89 TRP A O 1
ATOM 695 N N . PRO A 1 90 ? 14.641 -6.294 9.064 1.00 66.62 90 PRO A N 1
ATOM 696 C CA . PRO A 1 90 ? 13.592 -6.187 10.083 1.00 66.62 90 PRO A CA 1
ATOM 697 C C . PRO A 1 90 ? 12.600 -5.035 9.854 1.00 66.62 90 PRO A C 1
ATOM 699 O O . PRO A 1 90 ? 11.480 -5.094 10.351 1.00 66.62 90 PRO A O 1
ATOM 702 N N . ASP A 1 91 ? 12.996 -4.022 9.081 1.00 71.12 91 ASP A N 1
ATOM 703 C CA . ASP A 1 91 ? 12.166 -2.864 8.732 1.00 71.12 91 ASP A CA 1
ATOM 704 C C . ASP A 1 91 ? 11.637 -2.895 7.291 1.00 71.12 91 ASP A C 1
ATOM 706 O O . ASP A 1 91 ? 11.234 -1.852 6.783 1.00 71.12 91 ASP A O 1
ATOM 710 N N . SER A 1 92 ? 11.680 -4.030 6.586 1.00 80.69 92 SER A N 1
ATOM 711 C CA . SER A 1 92 ? 11.024 -4.101 5.279 1.00 80.69 92 SER A CA 1
ATOM 712 C C . SER A 1 92 ? 9.547 -4.447 5.462 1.00 80.69 92 SER A C 1
ATOM 714 O O . SER A 1 92 ? 9.234 -5.370 6.211 1.00 80.69 92 SER A O 1
ATOM 716 N N . PHE A 1 93 ? 8.645 -3.794 4.738 1.00 85.38 93 PHE A N 1
ATOM 717 C CA . PHE A 1 93 ? 7.192 -3.956 4.832 1.00 85.38 93 PHE A CA 1
ATOM 718 C C . PHE A 1 93 ? 6.572 -4.256 3.468 1.00 85.38 93 PHE A C 1
ATOM 720 O O . PHE A 1 93 ? 7.012 -3.746 2.436 1.00 85.38 93 PHE A O 1
ATOM 727 N N . THR A 1 94 ? 5.538 -5.092 3.460 1.00 88.56 94 THR A N 1
ATOM 728 C CA . THR A 1 94 ? 4.681 -5.321 2.283 1.00 88.56 94 THR A CA 1
ATOM 729 C C . THR A 1 94 ? 3.854 -4.079 1.943 1.00 88.56 94 THR A C 1
ATOM 731 O O . THR A 1 94 ? 3.719 -3.156 2.751 1.00 88.56 94 THR A O 1
ATOM 734 N N . ALA A 1 95 ? 3.243 -4.061 0.755 1.00 89.38 95 ALA A N 1
ATOM 735 C CA . ALA A 1 95 ? 2.367 -2.968 0.332 1.00 89.38 95 ALA A CA 1
ATOM 736 C C . ALA A 1 95 ? 1.215 -2.702 1.326 1.00 89.38 95 ALA A C 1
ATOM 738 O O . ALA A 1 95 ? 0.932 -1.549 1.649 1.00 89.38 95 ALA A O 1
ATOM 739 N N . VAL A 1 96 ? 0.593 -3.759 1.861 1.00 92.06 96 VAL A N 1
ATOM 740 C CA . VAL A 1 96 ? -0.498 -3.648 2.848 1.00 92.06 96 VAL A CA 1
ATOM 741 C C . VAL A 1 96 ? -0.016 -3.177 4.218 1.00 92.06 96 VAL A C 1
ATOM 743 O O . VAL A 1 96 ? -0.684 -2.362 4.850 1.00 92.06 96 VAL A O 1
ATOM 746 N N . GLU A 1 97 ? 1.162 -3.615 4.669 1.00 91.81 97 GLU A N 1
ATOM 747 C CA . GLU A 1 97 ? 1.758 -3.131 5.923 1.00 91.81 97 GLU A CA 1
ATOM 748 C C . GLU A 1 97 ? 2.095 -1.637 5.839 1.00 91.81 97 GLU A C 1
ATOM 750 O O . GLU A 1 97 ? 1.812 -0.892 6.777 1.00 91.81 97 GLU A O 1
ATOM 755 N N . ASN A 1 98 ? 2.632 -1.184 4.702 1.00 91.12 98 ASN A N 1
ATOM 756 C CA . ASN A 1 98 ? 2.895 0.232 4.458 1.00 91.12 98 ASN A CA 1
ATOM 757 C C . ASN A 1 98 ? 1.612 1.060 4.408 1.00 91.12 98 ASN A C 1
ATOM 759 O O . ASN A 1 98 ? 1.530 2.087 5.080 1.00 91.12 98 ASN A O 1
ATOM 763 N N . ALA A 1 99 ? 0.589 0.596 3.687 1.00 93.25 99 ALA A N 1
ATOM 764 C CA . ALA A 1 99 ? -0.693 1.291 3.636 1.00 93.25 99 ALA A CA 1
ATOM 765 C C . ALA A 1 99 ? -1.330 1.422 5.031 1.00 93.25 99 ALA A C 1
ATOM 767 O O . ALA A 1 99 ? -1.836 2.489 5.373 1.00 93.25 99 ALA A O 1
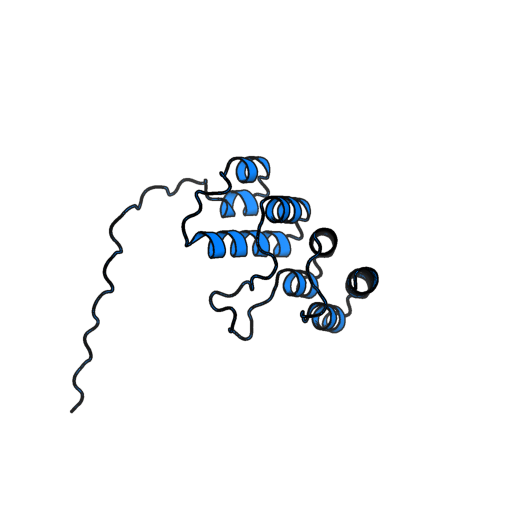ATOM 768 N N . ALA A 1 100 ? -1.235 0.380 5.867 1.00 93.94 100 ALA A N 1
ATOM 769 C CA . ALA A 1 100 ? -1.721 0.416 7.245 1.00 93.94 100 ALA A CA 1
ATOM 770 C C . ALA A 1 100 ? -0.922 1.376 8.138 1.00 93.94 100 ALA A C 1
ATOM 772 O O . ALA A 1 100 ? -1.518 2.182 8.847 1.00 93.94 100 ALA A O 1
ATOM 773 N N . ARG A 1 101 ? 0.417 1.335 8.080 1.00 92.12 101 ARG A N 1
ATOM 774 C CA . ARG A 1 101 ? 1.295 2.250 8.836 1.00 92.12 101 ARG A CA 1
ATOM 775 C C . ARG A 1 101 ? 1.080 3.718 8.493 1.00 92.12 101 ARG A C 1
ATOM 777 O O . ARG A 1 101 ? 1.274 4.579 9.342 1.00 92.12 101 ARG A O 1
ATOM 784 N N . LEU A 1 102 ? 0.778 3.997 7.230 1.00 91.19 102 LEU A N 1
ATOM 785 C CA . LEU A 1 102 ? 0.634 5.350 6.701 1.00 91.19 102 LEU A CA 1
ATOM 786 C C . LEU A 1 102 ? -0.820 5.836 6.729 1.00 91.19 102 LEU A C 1
ATOM 788 O O . LEU A 1 102 ? -1.089 6.952 6.289 1.00 91.19 102 LEU A O 1
ATOM 792 N N . SER A 1 103 ? -1.760 5.017 7.220 1.00 93.81 103 SER A N 1
ATOM 793 C CA . SER A 1 103 ? -3.203 5.283 7.144 1.00 93.81 103 SER A CA 1
ATOM 794 C C . SER A 1 103 ? -3.679 5.608 5.715 1.00 93.81 103 SER A C 1
ATOM 796 O O . SER A 1 103 ? -4.612 6.393 5.523 1.00 93.81 103 SER A O 1
ATOM 798 N N . ALA A 1 104 ? -3.052 4.999 4.703 1.00 94.19 104 ALA A N 1
ATOM 799 C CA . ALA A 1 104 ? -3.339 5.195 3.282 1.00 94.19 104 ALA A CA 1
ATOM 800 C C . ALA A 1 104 ? -4.591 4.394 2.881 1.00 94.19 104 ALA A C 1
ATOM 802 O O . ALA A 1 104 ? -4.526 3.274 2.359 1.00 94.19 104 ALA A O 1
ATOM 803 N N . ARG A 1 105 ? -5.768 4.930 3.226 1.00 94.00 105 ARG A N 1
ATOM 804 C CA . ARG A 1 105 ? -7.043 4.197 3.145 1.00 94.00 105 ARG A CA 1
ATOM 805 C C . ARG A 1 105 ? -7.495 3.958 1.713 1.00 94.00 105 ARG A C 1
ATOM 807 O O . ARG A 1 105 ? -8.017 2.879 1.429 1.00 94.00 105 ARG A O 1
ATOM 814 N N . ALA A 1 106 ? -7.313 4.937 0.827 1.00 94.12 106 ALA A N 1
ATOM 815 C CA . ALA A 1 106 ? -7.708 4.790 -0.572 1.00 94.12 106 ALA A CA 1
ATOM 816 C C . ALA A 1 106 ? -6.848 3.715 -1.248 1.00 94.12 106 ALA A C 1
ATOM 818 O O . ALA A 1 106 ? -7.347 2.863 -1.980 1.00 94.12 106 ALA A O 1
ATOM 819 N N . THR A 1 107 ? -5.563 3.704 -0.923 1.00 93.69 107 THR A N 1
ATOM 820 C CA . THR A 1 107 ? -4.608 2.698 -1.375 1.00 93.69 107 THR A CA 1
ATOM 821 C C . THR A 1 107 ? -4.921 1.307 -0.836 1.00 93.69 107 THR A C 1
ATOM 823 O O . THR A 1 107 ? -4.916 0.342 -1.600 1.00 93.69 107 THR A O 1
ATOM 826 N N . MET A 1 108 ? -5.246 1.182 0.455 1.00 94.75 108 MET A N 1
ATOM 827 C CA . MET A 1 108 ? -5.642 -0.101 1.042 1.00 94.75 108 MET A CA 1
ATOM 828 C C . MET A 1 108 ? -6.866 -0.695 0.338 1.00 94.75 108 MET A C 1
ATOM 830 O O . MET A 1 108 ? -6.886 -1.890 0.065 1.00 94.75 108 MET A O 1
ATOM 834 N N . GLN A 1 109 ? -7.870 0.121 0.001 1.00 93.88 109 GLN A N 1
ATOM 835 C CA . GLN A 1 109 ? -9.044 -0.353 -0.741 1.00 93.88 109 GLN A CA 1
ATOM 836 C C . GLN A 1 109 ? -8.663 -0.962 -2.095 1.00 93.88 109 GLN A C 1
ATOM 838 O O . GLN A 1 109 ? -9.192 -2.009 -2.459 1.00 93.88 109 GLN A O 1
ATOM 843 N N . GLU A 1 110 ? -7.731 -0.344 -2.822 1.00 92.75 110 GLU A N 1
ATOM 844 C CA . GLU A 1 110 ? -7.245 -0.879 -4.099 1.00 92.75 110 GLU A CA 1
ATOM 845 C C . GLU A 1 110 ? -6.447 -2.172 -3.915 1.00 92.75 110 GLU A C 1
ATOM 847 O O . GLU A 1 110 ? -6.651 -3.134 -4.653 1.00 92.75 110 GLU A O 1
ATOM 852 N N . LEU A 1 111 ? -5.579 -2.233 -2.903 1.00 91.00 111 LEU A N 1
ATOM 853 C CA . LEU A 1 111 ? -4.822 -3.443 -2.571 1.00 91.00 111 LEU A CA 1
ATOM 854 C C . LEU A 1 111 ? -5.762 -4.617 -2.249 1.00 91.00 111 LEU A C 1
ATOM 856 O O . LEU A 1 111 ? -5.627 -5.696 -2.827 1.00 91.00 111 LEU A O 1
ATOM 860 N N . LEU A 1 112 ? -6.764 -4.395 -1.397 1.00 90.75 112 LEU A N 1
ATOM 861 C CA . LEU A 1 112 ? -7.767 -5.403 -1.044 1.00 90.75 112 LEU A CA 1
ATOM 862 C C . LEU A 1 112 ? -8.607 -5.823 -2.262 1.00 90.75 112 LEU A C 1
ATOM 864 O O . LEU A 1 112 ? -8.802 -7.015 -2.496 1.00 90.75 112 LEU A O 1
ATOM 868 N N . ALA A 1 113 ? -9.032 -4.870 -3.099 1.00 90.12 113 ALA A N 1
ATOM 869 C CA . ALA A 1 113 ? -9.791 -5.154 -4.321 1.00 90.12 113 ALA A CA 1
ATOM 870 C C . ALA A 1 113 ? -9.005 -5.996 -5.344 1.00 90.12 113 ALA A C 1
ATOM 872 O O . ALA A 1 113 ? -9.601 -6.731 -6.133 1.00 90.12 113 ALA A O 1
ATOM 873 N N . HIS A 1 114 ? -7.674 -5.908 -5.325 1.00 86.50 114 HIS A N 1
ATOM 874 C CA . HIS A 1 114 ? -6.774 -6.718 -6.145 1.00 86.50 114 HIS A CA 1
ATOM 875 C C . HIS A 1 114 ? -6.376 -8.056 -5.488 1.00 86.50 114 HIS A C 1
ATOM 877 O O . HIS A 1 114 ? -5.527 -8.768 -6.026 1.00 86.50 114 HIS A O 1
ATOM 883 N N . GLY A 1 115 ? -7.008 -8.429 -4.369 1.00 84.06 115 GLY A N 1
ATOM 884 C CA . GLY A 1 115 ? -6.847 -9.736 -3.730 1.00 84.06 115 GLY A CA 1
ATOM 885 C C . GLY A 1 115 ? -5.521 -9.912 -2.994 1.00 84.06 115 GLY A C 1
ATOM 886 O O . GLY A 1 115 ? -5.021 -11.034 -2.905 1.00 84.06 115 GLY A O 1
ATOM 887 N N . VAL A 1 116 ? -4.923 -8.821 -2.505 1.00 83.25 116 VAL A N 1
ATOM 888 C CA . VAL A 1 116 ? -3.711 -8.910 -1.681 1.00 83.25 116 VAL A CA 1
ATOM 889 C C . VAL A 1 116 ? -4.019 -9.682 -0.400 1.00 83.25 116 VAL A C 1
ATOM 891 O O . VAL A 1 116 ? -4.988 -9.385 0.294 1.00 83.25 116 VAL A O 1
ATOM 894 N N . ASN A 1 117 ? -3.165 -10.651 -0.067 1.00 79.25 117 ASN A N 1
ATOM 895 C CA . ASN A 1 117 ? -3.277 -11.392 1.181 1.00 79.25 117 ASN A CA 1
ATOM 896 C C . ASN A 1 117 ? -2.874 -10.506 2.371 1.00 79.25 117 ASN A C 1
ATOM 898 O O . ASN A 1 117 ? -1.724 -10.074 2.472 1.00 79.25 117 ASN A O 1
ATOM 902 N N . VAL A 1 118 ? -3.822 -10.262 3.273 1.00 84.56 118 VAL A N 1
ATOM 903 C CA . VAL A 1 118 ? -3.611 -9.520 4.522 1.00 84.56 118 VAL A CA 1
ATOM 904 C C . VAL A 1 118 ? -3.414 -10.423 5.738 1.00 84.56 118 VAL A C 1
ATOM 906 O O . VAL A 1 118 ? -2.893 -9.938 6.742 1.00 84.56 118 VAL A O 1
ATOM 909 N N . GLU A 1 119 ? -3.769 -11.711 5.659 1.00 80.81 119 GLU A N 1
ATOM 910 C CA . GLU A 1 119 ? -3.710 -12.643 6.797 1.00 80.81 119 GLU A CA 1
ATOM 911 C C . GLU A 1 119 ? -2.274 -12.865 7.287 1.00 80.81 119 GLU A C 1
ATOM 913 O O . GLU A 1 119 ? -2.021 -12.881 8.490 1.00 80.81 119 GLU A O 1
ATOM 918 N N . ASP A 1 120 ? -1.320 -12.955 6.357 1.00 80.31 120 ASP A N 1
ATOM 919 C CA . ASP A 1 120 ? 0.104 -13.163 6.657 1.00 80.31 120 ASP A CA 1
ATOM 920 C C . ASP A 1 120 ? 0.868 -11.847 6.919 1.00 80.31 120 ASP A C 1
ATOM 922 O O . ASP A 1 120 ? 2.100 -11.829 6.974 1.00 80.31 120 ASP A O 1
ATOM 926 N N . SER A 1 121 ? 0.157 -10.723 7.054 1.00 86.38 121 SER A N 1
ATOM 927 C CA . SER A 1 121 ? 0.743 -9.386 7.194 1.00 86.38 121 SER A CA 1
ATOM 928 C C . SER A 1 121 ? 0.554 -8.805 8.599 1.00 86.38 121 SER A C 1
ATOM 930 O O . SER A 1 121 ? -0.420 -9.096 9.292 1.00 86.38 121 SER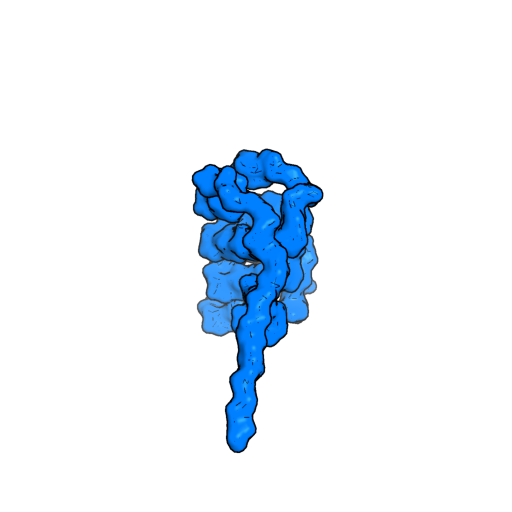 A O 1
ATOM 932 N N . ASN A 1 122 ? 1.426 -7.879 9.005 1.00 90.69 122 ASN A N 1
ATOM 933 C CA . ASN A 1 122 ? 1.236 -7.100 10.235 1.00 90.69 122 ASN A CA 1
ATOM 934 C C . ASN A 1 122 ? 0.305 -5.882 10.050 1.00 90.69 122 ASN A C 1
ATOM 936 O O . ASN A 1 122 ? 0.304 -4.981 10.890 1.00 90.69 122 ASN A O 1
ATOM 940 N N . ALA A 1 123 ? -0.495 -5.818 8.978 1.00 91.88 123 ALA A N 1
ATOM 941 C CA . ALA A 1 123 ? -1.350 -4.663 8.686 1.00 91.88 123 ALA A CA 1
ATOM 942 C C . ALA A 1 123 ? -2.343 -4.359 9.825 1.00 91.88 123 ALA A C 1
ATOM 944 O O . ALA A 1 123 ? -2.490 -3.204 10.222 1.00 91.88 123 ALA A O 1
ATOM 945 N N . VAL A 1 124 ? -2.963 -5.389 10.416 1.00 92.62 124 VAL A N 1
ATOM 946 C CA . VAL A 1 124 ? -3.875 -5.230 11.568 1.00 92.62 124 VAL A CA 1
ATOM 947 C C . VAL A 1 124 ? -3.135 -4.692 12.792 1.00 92.62 124 VAL A C 1
ATOM 949 O O . VAL A 1 124 ? -3.659 -3.830 13.496 1.00 92.62 124 VAL A O 1
ATOM 952 N N . TYR A 1 125 ? -1.909 -5.167 13.036 1.00 92.62 125 TYR A N 1
ATOM 953 C CA . TYR A 1 125 ? -1.079 -4.679 14.136 1.00 92.62 125 TYR A CA 1
ATOM 954 C C . TYR A 1 125 ? -0.776 -3.184 13.980 1.00 92.62 125 TYR A C 1
ATOM 956 O O . TYR A 1 125 ? -0.984 -2.431 14.930 1.00 92.62 125 TYR A O 1
ATOM 964 N N . PHE A 1 126 ? -0.363 -2.742 12.787 1.00 93.25 126 PHE A N 1
ATOM 965 C CA . PHE A 1 126 ? -0.084 -1.327 12.523 1.00 93.25 126 PHE A CA 1
ATOM 966 C C . PHE A 1 126 ? -1.339 -0.454 12.601 1.00 93.25 126 PHE A C 1
ATOM 968 O O . PHE A 1 126 ? -1.331 0.580 13.261 1.00 93.25 126 PHE A O 1
ATOM 975 N N . ALA A 1 127 ? -2.454 -0.892 12.013 1.00 93.62 127 ALA A N 1
ATOM 976 C CA . ALA A 1 127 ? -3.718 -0.165 12.119 1.00 93.62 127 ALA A CA 1
ATOM 977 C C . ALA A 1 127 ? -4.163 -0.005 13.587 1.00 93.62 127 ALA A C 1
ATOM 979 O O . ALA A 1 127 ? -4.648 1.055 13.988 1.00 93.62 127 ALA A O 1
ATOM 980 N N . ALA A 1 128 ? -3.962 -1.039 14.411 1.00 93.25 128 ALA A N 1
ATOM 981 C CA . ALA A 1 128 ? -4.255 -0.991 15.838 1.00 93.25 128 ALA A CA 1
ATOM 982 C C . ALA A 1 128 ? -3.285 -0.090 16.618 1.00 93.25 128 ALA A C 1
ATOM 984 O O . ALA A 1 128 ? -3.739 0.648 17.496 1.00 93.25 128 ALA A O 1
ATOM 985 N N . SER A 1 129 ? -1.980 -0.113 16.314 1.00 93.31 129 SER A N 1
ATOM 986 C CA . SER A 1 129 ? -0.993 0.744 16.990 1.00 93.31 129 SER A CA 1
ATOM 987 C C . SER A 1 129 ? -1.249 2.226 16.730 1.00 93.31 129 SER A C 1
ATOM 989 O O . SER A 1 129 ? -1.124 3.032 17.650 1.00 93.31 129 SER A O 1
ATOM 991 N N . GLU A 1 130 ? -1.700 2.567 15.522 1.00 90.94 130 GLU A N 1
ATOM 992 C CA . GLU A 1 130 ? -2.087 3.930 15.141 1.00 90.94 130 GLU A CA 1
ATOM 993 C C . GLU A 1 130 ? -3.509 4.312 15.597 1.00 90.94 130 GLU A C 1
ATOM 995 O O . GLU A 1 130 ? -3.955 5.439 15.384 1.00 90.94 130 GLU A O 1
ATOM 1000 N N . SER A 1 131 ? -4.243 3.401 16.252 1.00 94.00 131 SER A N 1
ATOM 1001 C CA . SER A 1 131 ? -5.657 3.590 16.625 1.00 94.00 131 SER A CA 1
ATOM 1002 C C . SER A 1 131 ? -6.564 3.957 15.434 1.00 94.00 131 SER A C 1
ATOM 1004 O O . SER A 1 131 ? -7.565 4.663 15.594 1.00 94.00 131 SER A O 1
ATOM 1006 N N . ASP A 1 132 ? -6.244 3.467 14.232 1.00 95.44 132 ASP A N 1
ATOM 1007 C CA . ASP A 1 132 ? -6.985 3.750 13.004 1.00 95.44 132 ASP A CA 1
ATOM 1008 C C . ASP A 1 132 ? -8.198 2.818 12.863 1.00 95.44 132 ASP A C 1
ATOM 1010 O O . ASP A 1 132 ? -8.169 1.779 12.200 1.00 95.44 132 ASP A O 1
ATOM 1014 N N . ALA A 1 133 ? -9.299 3.207 13.509 1.00 95.00 133 ALA A N 1
ATOM 1015 C CA . ALA A 1 133 ? -10.543 2.439 13.514 1.00 95.00 133 ALA A CA 1
ATOM 1016 C C . ALA A 1 133 ? -11.132 2.205 12.110 1.00 95.00 133 ALA A C 1
ATOM 1018 O O . ALA A 1 133 ? -11.770 1.179 11.876 1.00 95.00 133 ALA A O 1
ATOM 1019 N N . GLU A 1 134 ? -10.930 3.136 11.176 1.00 95.19 134 GLU A N 1
ATOM 1020 C CA . GLU A 1 134 ? -11.436 2.994 9.808 1.00 95.19 134 GLU A CA 1
ATOM 1021 C C . GLU A 1 134 ? -10.544 2.058 8.984 1.00 95.19 134 GLU A C 1
ATOM 1023 O O . GLU A 1 134 ? -11.060 1.266 8.198 1.00 95.19 134 GLU A O 1
ATOM 1028 N N . MET A 1 135 ? -9.225 2.065 9.209 1.00 95.06 135 MET A N 1
ATOM 1029 C CA . MET A 1 135 ? -8.333 1.067 8.611 1.00 95.06 135 MET A CA 1
ATOM 1030 C C . MET A 1 135 ? -8.621 -0.338 9.139 1.00 95.06 135 MET A C 1
ATOM 1032 O O . MET A 1 135 ? -8.672 -1.283 8.356 1.00 95.06 135 MET A O 1
ATOM 1036 N N . LEU A 1 136 ? -8.886 -0.478 10.440 1.00 94.38 136 LEU A N 1
ATOM 1037 C CA . LEU A 1 136 ? -9.295 -1.754 11.027 1.00 94.38 136 LEU A CA 1
ATOM 1038 C C . LEU A 1 136 ? -10.598 -2.273 10.416 1.00 94.38 136 LEU A C 1
ATOM 1040 O O . LEU A 1 136 ? -10.663 -3.448 10.072 1.00 94.38 136 LEU A O 1
ATOM 1044 N N . LYS A 1 137 ? -11.611 -1.415 10.228 1.00 94.12 137 LYS A N 1
ATOM 1045 C CA . LYS A 1 137 ? -12.835 -1.810 9.511 1.00 94.12 137 LYS A CA 1
ATOM 1046 C C . LYS A 1 137 ? -12.530 -2.312 8.105 1.00 94.12 137 LYS A C 1
ATOM 1048 O O . LYS A 1 137 ? -12.987 -3.389 7.753 1.00 94.12 137 LYS A O 1
ATOM 1053 N N . LEU A 1 138 ? -11.732 -1.572 7.329 1.00 92.81 138 LEU A N 1
ATOM 1054 C CA . LEU A 1 138 ? -11.374 -1.984 5.968 1.00 92.81 138 LEU A CA 1
ATOM 1055 C C . LEU A 1 138 ? -10.688 -3.351 5.943 1.00 92.81 138 LEU A C 1
ATOM 1057 O O . LEU A 1 138 ? -11.023 -4.173 5.095 1.00 92.81 138 LEU A O 1
ATOM 1061 N N . LEU A 1 139 ? -9.764 -3.599 6.872 1.00 91.00 139 LEU A N 1
ATOM 1062 C CA . LEU A 1 139 ? -9.080 -4.884 6.983 1.00 91.00 139 LEU A CA 1
ATOM 1063 C C . LEU A 1 139 ? -10.053 -6.006 7.373 1.00 91.00 139 LEU A C 1
ATOM 1065 O O . LEU A 1 139 ? -10.075 -7.025 6.697 1.00 91.00 139 LEU A O 1
ATOM 1069 N N . PHE A 1 140 ? -10.897 -5.813 8.392 1.00 88.50 140 PHE A N 1
ATOM 1070 C CA . PHE A 1 140 ? -11.841 -6.844 8.848 1.00 88.50 140 PHE A CA 1
ATOM 1071 C C . PHE A 1 140 ? -12.990 -7.123 7.873 1.00 88.50 140 PHE A C 1
ATOM 1073 O O . PHE A 1 140 ? -13.508 -8.235 7.853 1.00 88.50 140 PHE A O 1
ATOM 1080 N N . ASP A 1 141 ? -13.391 -6.142 7.064 1.00 87.50 141 ASP A N 1
ATOM 1081 C CA . ASP A 1 141 ? -14.418 -6.330 6.034 1.00 87.50 141 ASP A CA 1
ATOM 1082 C C . ASP A 1 141 ? -13.885 -7.118 4.815 1.00 87.50 141 ASP A C 1
ATOM 1084 O O . ASP A 1 141 ? -14.675 -7.536 3.967 1.00 87.50 141 ASP A O 1
ATOM 1088 N N . ASN A 1 142 ? -12.560 -7.306 4.707 1.00 74.12 142 ASN A N 1
ATOM 1089 C CA . ASN A 1 142 ? -11.880 -7.930 3.561 1.00 74.12 142 ASN A CA 1
ATOM 1090 C C . ASN A 1 142 ? -10.930 -9.089 3.947 1.00 74.12 142 ASN A C 1
ATOM 1092 O O . ASN A 1 142 ? -10.108 -9.497 3.125 1.00 74.12 142 ASN A O 1
ATOM 1096 N N . THR A 1 143 ? -11.049 -9.615 5.170 1.00 63.81 143 THR A N 1
ATOM 1097 C CA . THR A 1 143 ? -10.473 -10.895 5.638 1.00 63.81 143 THR A CA 1
ATOM 1098 C C . THR A 1 143 ? -11.559 -11.957 5.692 1.00 63.81 143 THR A C 1
ATOM 1100 O O . THR A 1 143 ? -11.361 -13.055 5.135 1.00 63.81 143 THR A O 1
#